Protein AF-A0A2G9TBA5-F1 (afdb_monomer_lite)

Structure (mmCIF, N/CA/C/O backbone):
data_AF-A0A2G9TBA5-F1
#
_entry.id   AF-A0A2G9TBA5-F1
#
loop_
_atom_site.group_PDB
_atom_site.id
_atom_site.type_symbol
_atom_site.label_atom_id
_atom_site.label_alt_id
_atom_site.label_comp_id
_atom_site.label_asym_id
_atom_site.label_entity_id
_atom_site.label_seq_id
_atom_site.pdbx_PDB_ins_code
_atom_site.Cartn_x
_atom_site.Cartn_y
_atom_site.Cartn_z
_atom_site.occupancy
_atom_site.B_iso_or_equiv
_atom_site.auth_seq_id
_atom_site.auth_comp_id
_atom_site.auth_asym_id
_atom_site.auth_atom_id
_atom_site.pdbx_PDB_model_num
ATOM 1 N N . ASN A 1 1 ? 23.547 8.632 -17.376 1.00 82.38 1 ASN A N 1
ATOM 2 C CA . ASN A 1 1 ? 22.272 9.369 -17.453 1.00 82.38 1 ASN A CA 1
ATOM 3 C C . ASN A 1 1 ? 21.241 8.523 -16.724 1.00 82.38 1 ASN A C 1
ATOM 5 O O . ASN A 1 1 ? 21.170 7.347 -17.055 1.00 82.38 1 ASN A O 1
ATOM 9 N N . CYS A 1 2 ? 20.573 9.047 -15.698 1.00 92.94 2 CYS A N 1
ATOM 10 C CA . CYS A 1 2 ? 19.565 8.328 -14.908 1.00 92.94 2 CYS A CA 1
ATOM 11 C C . CYS A 1 2 ? 18.272 9.146 -14.871 1.00 92.94 2 CYS A C 1
ATOM 13 O O . CYS A 1 2 ? 18.303 10.356 -15.103 1.00 92.94 2 CYS A O 1
ATOM 15 N N . THR A 1 3 ? 17.155 8.485 -14.606 1.00 94.56 3 THR A N 1
ATOM 16 C CA . THR A 1 3 ? 15.827 9.097 -14.567 1.00 94.56 3 THR A CA 1
ATOM 17 C C . THR A 1 3 ? 15.489 9.457 -13.128 1.00 94.56 3 THR A C 1
ATOM 19 O O . THR A 1 3 ? 15.663 8.637 -12.225 1.00 94.56 3 THR A O 1
ATOM 22 N N . ARG A 1 4 ? 15.032 10.691 -12.900 1.00 95.06 4 ARG A N 1
ATOM 23 C CA . ARG A 1 4 ? 14.634 11.148 -11.564 1.00 95.06 4 ARG A CA 1
ATOM 24 C C . ARG A 1 4 ? 13.330 10.476 -11.151 1.00 95.06 4 ARG A C 1
ATOM 26 O O . ARG A 1 4 ? 12.480 10.205 -11.996 1.00 95.06 4 ARG A O 1
ATOM 33 N N . ASP A 1 5 ? 13.135 10.312 -9.850 1.00 93.94 5 ASP A N 1
ATOM 34 C CA . ASP A 1 5 ? 11.956 9.643 -9.294 1.00 93.94 5 ASP A CA 1
ATOM 35 C C . ASP A 1 5 ? 10.642 10.271 -9.771 1.00 93.94 5 ASP A C 1
ATOM 37 O O . ASP A 1 5 ? 9.714 9.560 -10.139 1.00 93.94 5 ASP A O 1
ATOM 41 N N . THR A 1 6 ? 10.571 11.604 -9.855 1.00 94.12 6 THR A N 1
ATOM 42 C CA . THR A 1 6 ? 9.376 12.309 -10.347 1.00 94.12 6 THR A CA 1
ATOM 43 C C . THR A 1 6 ? 9.027 11.937 -11.784 1.00 94.12 6 THR A C 1
ATOM 45 O O . THR A 1 6 ? 7.854 11.776 -12.108 1.00 94.12 6 THR A O 1
ATOM 48 N N . ASP A 1 7 ? 10.046 11.776 -12.630 1.00 95.00 7 ASP A N 1
ATOM 49 C CA . ASP A 1 7 ? 9.872 11.440 -14.042 1.00 95.00 7 ASP A CA 1
ATOM 50 C C . ASP A 1 7 ? 9.482 9.952 -14.187 1.00 95.00 7 ASP A C 1
ATOM 52 O O . ASP A 1 7 ? 8.660 9.602 -15.031 1.00 95.00 7 ASP A O 1
ATOM 56 N N . ILE A 1 8 ? 9.998 9.078 -13.309 1.00 94.38 8 ILE A N 1
ATOM 57 C CA . ILE A 1 8 ? 9.599 7.662 -13.222 1.00 94.38 8 ILE A CA 1
ATOM 58 C C . ILE A 1 8 ? 8.133 7.519 -12.821 1.00 94.38 8 ILE A C 1
ATOM 60 O O . ILE A 1 8 ? 7.395 6.769 -13.459 1.00 94.38 8 ILE A O 1
ATOM 64 N N . ILE A 1 9 ? 7.703 8.229 -11.776 1.00 94.06 9 ILE A N 1
ATOM 65 C CA . ILE A 1 9 ? 6.321 8.167 -11.295 1.00 94.06 9 ILE A CA 1
ATOM 66 C C . ILE A 1 9 ? 5.353 8.669 -12.370 1.00 94.06 9 ILE A C 1
ATOM 68 O O . ILE A 1 9 ? 4.338 8.018 -12.616 1.00 94.06 9 ILE A O 1
ATOM 72 N N . ASP A 1 10 ? 5.676 9.771 -13.051 1.00 94.44 10 ASP A N 1
ATOM 73 C CA . ASP A 1 10 ? 4.849 10.284 -14.148 1.00 94.44 10 ASP A CA 1
ATOM 74 C C . ASP A 1 10 ? 4.743 9.270 -15.297 1.00 94.44 10 ASP A C 1
ATOM 76 O O . ASP A 1 10 ? 3.646 8.951 -15.765 1.00 94.44 10 ASP A O 1
ATOM 80 N N . GLN A 1 11 ? 5.866 8.665 -15.693 1.00 93.12 11 GLN A N 1
ATOM 81 C CA . GLN A 1 11 ? 5.870 7.648 -16.738 1.00 93.12 11 GLN A CA 1
ATOM 82 C C . GLN A 1 11 ? 5.054 6.410 -16.347 1.00 93.12 11 GLN A C 1
ATOM 84 O O . GLN A 1 11 ? 4.298 5.905 -17.177 1.00 93.12 11 GLN A O 1
ATOM 89 N N . LEU A 1 12 ? 5.166 5.931 -15.105 1.00 93.19 12 LEU A N 1
ATOM 90 C CA . LEU A 1 12 ? 4.389 4.790 -14.619 1.00 93.19 12 LEU A CA 1
ATOM 91 C C . LEU A 1 12 ? 2.889 5.093 -14.604 1.00 93.19 12 LEU A C 1
ATOM 93 O O . LEU A 1 12 ? 2.114 4.319 -15.160 1.00 93.19 12 LEU A O 1
ATOM 97 N N . LEU A 1 13 ? 2.480 6.208 -13.997 1.00 92.38 13 LEU A N 1
ATOM 98 C CA . LEU A 1 13 ? 1.068 6.493 -13.738 1.00 92.38 13 LEU A CA 1
ATOM 99 C C . LEU A 1 13 ? 0.328 7.040 -14.964 1.00 92.38 13 LEU A C 1
ATOM 101 O O . LEU A 1 13 ? -0.844 6.721 -15.147 1.00 92.38 13 LEU A O 1
ATOM 105 N N . ASN A 1 14 ? 1.002 7.822 -15.810 1.00 90.50 14 ASN A N 1
ATOM 106 C CA . ASN A 1 14 ? 0.381 8.496 -16.953 1.00 90.50 14 ASN A CA 1
ATOM 107 C C . ASN A 1 14 ? 0.859 7.946 -18.307 1.00 90.50 14 ASN A C 1
ATOM 109 O O . ASN A 1 14 ? 0.111 7.977 -19.282 1.00 90.50 14 ASN A O 1
ATOM 113 N N . GLY A 1 15 ? 2.084 7.418 -18.384 1.00 84.38 15 GLY A N 1
ATOM 114 C CA . GLY A 1 15 ? 2.709 6.986 -19.641 1.00 84.38 15 GLY A CA 1
ATOM 115 C C . GLY A 1 15 ? 2.464 5.526 -20.042 1.00 84.38 15 GLY A C 1
ATOM 116 O O . GLY A 1 15 ? 2.583 5.199 -21.222 1.00 84.38 15 GLY A O 1
ATOM 117 N N . THR A 1 16 ? 2.126 4.636 -19.101 1.00 82.06 16 THR A N 1
ATOM 118 C CA . THR A 1 16 ? 1.949 3.192 -19.381 1.00 82.06 16 THR A CA 1
ATOM 119 C C . THR A 1 16 ? 0.498 2.757 -19.607 1.00 82.06 16 THR A C 1
ATOM 121 O O . THR A 1 16 ? 0.260 1.615 -20.000 1.00 82.06 16 THR A O 1
ATOM 124 N N . GLY A 1 17 ? -0.477 3.641 -19.361 1.00 85.25 17 GLY A N 1
ATOM 125 C CA . GLY A 1 17 ? -1.897 3.274 -19.314 1.00 85.25 17 GLY A CA 1
ATOM 126 C C . GLY A 1 17 ? -2.308 2.570 -18.014 1.00 85.25 17 GLY A C 1
ATOM 127 O O . GLY A 1 17 ? -3.333 1.885 -17.989 1.00 85.25 17 GLY A O 1
ATOM 128 N N . TYR A 1 18 ? -1.513 2.720 -16.947 1.00 92.06 18 TYR A N 1
ATOM 129 C CA . TYR A 1 18 ? -1.828 2.205 -15.618 1.00 92.06 18 TYR A CA 1
ATOM 130 C C . TYR A 1 18 ? -3.216 2.666 -15.154 1.00 92.06 18 TYR A C 1
ATOM 132 O O . TYR A 1 18 ? -3.538 3.855 -15.158 1.00 92.06 18 TYR A O 1
ATOM 140 N N . ASN A 1 19 ? -4.047 1.713 -14.729 1.00 90.44 19 ASN A N 1
ATOM 141 C CA . ASN A 1 19 ? -5.379 1.990 -14.209 1.00 90.44 19 ASN A CA 1
ATOM 142 C C . ASN A 1 19 ? -5.464 1.566 -12.744 1.00 90.44 19 ASN A C 1
ATOM 144 O O . ASN A 1 19 ? -5.652 0.392 -12.443 1.00 90.44 19 ASN A O 1
ATOM 148 N N . LYS A 1 20 ? -5.427 2.553 -11.848 1.00 89.44 20 LYS A N 1
ATOM 149 C CA . LYS A 1 20 ? -5.527 2.358 -10.393 1.00 89.44 20 LYS A CA 1
ATOM 150 C C . LYS A 1 20 ? -6.831 1.708 -9.907 1.00 89.44 20 LYS A C 1
ATOM 152 O O . LYS A 1 20 ? -6.917 1.339 -8.745 1.00 89.44 20 LYS A O 1
ATOM 157 N N . PHE A 1 21 ? -7.857 1.622 -10.756 1.00 90.88 21 PHE A N 1
ATOM 158 C CA . PHE A 1 21 ? -9.137 0.984 -10.433 1.00 90.88 21 PHE A CA 1
ATOM 159 C C . PHE A 1 21 ? -9.233 -0.458 -10.941 1.00 90.88 21 PHE A C 1
ATOM 161 O O 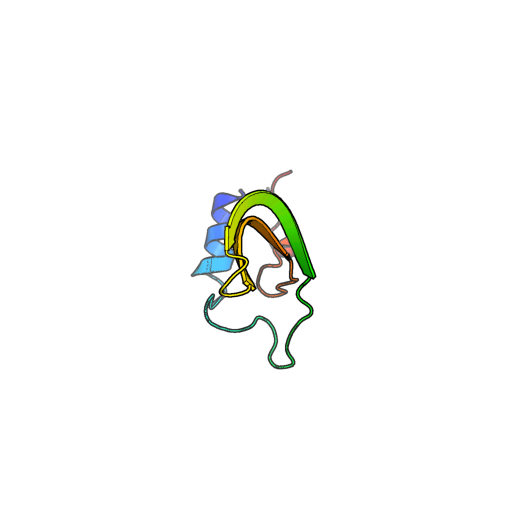. PHE A 1 21 ? -10.255 -1.111 -10.732 1.00 90.88 21 PHE A O 1
ATOM 168 N N . ARG A 1 22 ? -8.204 -0.956 -11.637 1.00 90.38 22 ARG A N 1
ATOM 169 C CA . ARG A 1 22 ? -8.129 -2.346 -12.086 1.00 90.38 22 ARG A CA 1
ATOM 170 C C . ARG A 1 22 ? -7.215 -3.122 -11.146 1.00 90.38 22 ARG A C 1
ATOM 172 O O . ARG A 1 22 ? -6.162 -2.629 -10.757 1.00 90.38 22 ARG A O 1
ATOM 179 N N . ILE A 1 23 ? -7.606 -4.352 -10.822 1.00 90.62 23 ILE A N 1
ATOM 180 C CA . ILE A 1 23 ? -6.713 -5.276 -10.125 1.00 90.62 23 ILE A CA 1
ATOM 181 C C . ILE A 1 23 ? -5.460 -5.534 -10.981 1.00 90.62 23 ILE A C 1
ATOM 183 O O . ILE A 1 23 ? -5.584 -5.671 -12.202 1.00 90.62 23 ILE A O 1
ATOM 187 N N . PRO A 1 24 ? -4.258 -5.612 -10.388 1.00 90.00 24 PRO A N 1
ATOM 188 C CA . PRO A 1 24 ? -3.037 -5.715 -11.191 1.00 90.00 24 PRO A CA 1
ATOM 189 C C . PRO A 1 24 ? -2.897 -6.990 -12.031 1.00 90.00 24 PRO A C 1
ATOM 191 O O . PRO A 1 24 ? -2.116 -7.005 -12.981 1.00 90.00 24 PRO A O 1
ATOM 194 N N . GLN A 1 25 ? -3.634 -8.057 -11.705 1.00 88.19 25 GLN A N 1
ATOM 195 C CA . GLN A 1 25 ? -3.673 -9.309 -12.467 1.00 88.19 25 GLN A CA 1
ATOM 196 C C . GLN A 1 25 ? -5.097 -9.874 -12.483 1.00 88.19 25 GLN A C 1
ATOM 198 O O . GLN A 1 25 ? -5.788 -9.820 -11.467 1.00 88.19 25 GLN A O 1
ATOM 203 N N . ASP A 1 26 ? -5.524 -10.438 -13.616 1.00 88.12 26 ASP A N 1
ATOM 204 C CA . ASP A 1 26 ? -6.898 -10.936 -13.801 1.00 88.12 26 ASP A CA 1
ATOM 205 C C . ASP A 1 26 ? -7.212 -12.169 -12.931 1.00 88.12 26 ASP A C 1
ATOM 207 O O . ASP A 1 26 ? -8.356 -12.367 -12.529 1.00 88.12 26 ASP A O 1
ATOM 211 N N . GLU A 1 27 ? -6.197 -12.968 -12.590 1.00 90.94 27 GLU A N 1
ATOM 212 C CA . GLU A 1 27 ? -6.322 -14.148 -11.717 1.00 90.94 27 GLU A CA 1
ATOM 213 C C . GLU A 1 27 ? -6.316 -13.794 -10.216 1.00 90.94 27 GLU A C 1
ATOM 215 O O . GLU A 1 27 ? -6.478 -14.666 -9.363 1.00 90.94 27 GLU A O 1
ATOM 220 N N . GLY A 1 28 ? -6.164 -12.508 -9.882 1.00 89.75 28 GLY A N 1
ATOM 221 C CA . GLY A 1 28 ? -6.036 -12.022 -8.511 1.00 89.75 28 GLY A CA 1
ATOM 222 C C . GLY A 1 28 ? -4.588 -11.962 -8.022 1.00 89.75 28 GLY A C 1
ATOM 223 O O . GLY A 1 28 ? -3.632 -12.187 -8.762 1.00 89.75 28 GLY A O 1
ATOM 224 N N . MET A 1 29 ? -4.416 -11.585 -6.755 1.00 92.88 29 MET A N 1
ATOM 225 C CA . MET A 1 29 ? -3.104 -11.424 -6.130 1.00 92.88 29 MET A CA 1
ATOM 226 C C . MET A 1 29 ? -3.151 -11.695 -4.634 1.00 92.88 29 MET A C 1
ATOM 228 O O . MET A 1 29 ? -4.184 -11.518 -3.988 1.00 92.88 29 MET A O 1
ATOM 232 N N . THR A 1 30 ? -2.003 -12.061 -4.073 1.00 95.25 30 THR A N 1
ATOM 233 C CA . THR A 1 30 ? -1.839 -12.168 -2.625 1.00 95.25 30 THR A CA 1
ATOM 234 C C . THR A 1 30 ? -1.679 -10.783 -2.015 1.00 95.25 30 THR A C 1
ATOM 236 O O . THR A 1 30 ? -0.742 -10.054 -2.350 1.00 95.25 30 THR A O 1
ATOM 239 N N . VAL A 1 31 ? -2.567 -10.459 -1.078 1.00 96.12 31 VAL A N 1
ATOM 240 C CA . VAL A 1 31 ? -2.474 -9.270 -0.230 1.00 96.12 31 VAL A CA 1
ATOM 241 C C . VAL A 1 31 ? -2.054 -9.708 1.168 1.00 96.12 31 VAL A C 1
ATOM 243 O O . VAL A 1 31 ? -2.674 -10.584 1.769 1.00 96.12 31 VAL A O 1
ATOM 246 N N . TYR A 1 32 ? -0.989 -9.104 1.680 1.00 97.62 32 TYR A N 1
ATOM 247 C CA . TYR A 1 32 ? -0.562 -9.245 3.065 1.00 97.62 32 TYR A CA 1
ATOM 248 C C . TYR A 1 32 ? -1.178 -8.112 3.874 1.00 97.62 32 TYR A C 1
ATOM 250 O O . TYR A 1 32 ? -0.988 -6.947 3.527 1.00 97.62 32 TYR A O 1
ATOM 258 N N . VAL A 1 33 ? -1.900 -8.462 4.936 1.00 97.81 33 VAL A N 1
ATOM 259 C CA . VAL A 1 33 ? -2.546 -7.505 5.835 1.00 97.81 33 VAL A CA 1
ATOM 260 C C . VAL A 1 33 ? -1.957 -7.676 7.227 1.00 97.81 33 VAL A C 1
ATOM 262 O O . VAL A 1 33 ? -1.931 -8.781 7.767 1.00 97.81 33 VAL A O 1
ATOM 265 N N . GLU A 1 34 ? -1.486 -6.576 7.796 1.00 98.00 34 GLU A N 1
ATOM 266 C CA . GLU A 1 34 ? -0.966 -6.496 9.155 1.00 98.00 34 GLU A CA 1
ATOM 267 C C . GLU A 1 34 ? -1.787 -5.473 9.938 1.00 98.00 34 GLU A C 1
ATOM 269 O O . GLU A 1 34 ? -2.030 -4.366 9.460 1.00 98.00 34 GLU A O 1
ATOM 274 N N . ILE A 1 35 ? -2.232 -5.857 11.135 1.00 96.56 35 ILE A N 1
ATOM 275 C CA . ILE A 1 35 ? -3.061 -5.016 11.999 1.00 96.56 35 ILE A CA 1
ATOM 276 C C . ILE A 1 35 ? -2.297 -4.756 13.292 1.00 96.56 35 ILE A C 1
ATOM 278 O O . ILE A 1 35 ? -1.962 -5.691 14.021 1.00 96.56 35 ILE A O 1
ATOM 282 N N . TRP A 1 36 ? -2.077 -3.481 13.596 1.00 96.94 36 TRP A N 1
ATOM 283 C CA . TRP A 1 36 ? -1.564 -3.028 14.883 1.00 96.94 36 TRP A CA 1
ATOM 284 C C . TRP A 1 36 ? -2.680 -2.371 15.672 1.00 96.94 36 TRP A C 1
ATOM 286 O O . TRP A 1 36 ? -3.246 -1.370 15.237 1.00 96.94 36 TRP A O 1
ATOM 296 N N . ILE A 1 37 ? -2.970 -2.917 16.849 1.00 95.75 37 ILE A N 1
ATOM 297 C CA . ILE A 1 37 ? -3.925 -2.320 17.781 1.00 95.75 37 ILE A CA 1
ATOM 298 C C . ILE A 1 37 ? -3.174 -1.303 18.631 1.00 95.75 37 ILE A C 1
ATOM 300 O O . ILE A 1 37 ? -2.214 -1.655 19.317 1.00 95.75 37 ILE A O 1
ATOM 304 N N . GLN A 1 38 ? -3.605 -0.047 18.581 1.00 96.38 38 GLN A N 1
ATOM 305 C CA . GLN A 1 38 ? -3.053 1.004 19.431 1.00 96.38 38 GLN A CA 1
ATOM 306 C C . GLN A 1 38 ? -3.756 1.033 20.782 1.00 96.38 38 GLN A C 1
ATOM 308 O O . GLN A 1 38 ? -3.102 1.059 21.823 1.00 96.38 38 GLN A O 1
ATOM 313 N N . ALA A 1 39 ? -5.089 1.030 20.753 1.00 95.69 39 ALA A N 1
ATOM 314 C CA . ALA A 1 39 ? -5.929 1.090 21.934 1.00 95.69 39 ALA A CA 1
ATOM 315 C C . ALA A 1 39 ? -7.308 0.483 21.658 1.00 95.69 39 ALA A C 1
ATOM 317 O O . ALA A 1 39 ? -7.804 0.516 20.533 1.00 95.69 39 ALA A O 1
ATOM 318 N N . ILE A 1 40 ? -7.930 -0.025 22.719 1.00 92.44 40 ILE A N 1
ATOM 319 C CA . ILE A 1 40 ? -9.365 -0.309 22.771 1.00 92.44 40 ILE A CA 1
ATOM 320 C C . ILE A 1 40 ? -9.977 0.838 23.572 1.00 92.44 40 ILE A C 1
ATOM 322 O O . ILE A 1 40 ? -9.585 1.057 24.720 1.00 92.44 40 ILE A O 1
ATOM 326 N N . THR A 1 41 ? -10.862 1.612 22.954 1.00 92.69 41 THR A N 1
ATOM 327 C CA . THR A 1 41 ? -11.354 2.887 23.498 1.00 92.69 41 THR A CA 1
ATOM 328 C C . THR A 1 41 ? -12.627 2.719 24.320 1.00 92.69 41 THR A C 1
ATOM 330 O O . THR A 1 41 ? -12.813 3.428 25.308 1.00 92.69 41 THR A O 1
ATOM 333 N N . SER A 1 42 ? -13.484 1.769 23.949 1.00 92.06 42 SER A N 1
ATOM 334 C CA . SER A 1 42 ? -14.741 1.475 24.638 1.00 92.06 42 SER A CA 1
ATOM 335 C C . SER A 1 42 ? -15.099 -0.001 24.497 1.00 92.06 42 SER A C 1
ATOM 337 O O . SER A 1 42 ? -14.763 -0.627 23.491 1.00 92.06 42 SER A O 1
ATOM 339 N N . ILE A 1 43 ? -15.780 -0.543 25.507 1.00 91.94 43 ILE A N 1
ATOM 340 C CA . ILE A 1 43 ? -16.341 -1.897 25.517 1.00 91.94 43 ILE A CA 1
ATOM 341 C C . ILE A 1 43 ? -17.773 -1.791 26.050 1.00 91.94 43 ILE A C 1
ATOM 343 O O . ILE A 1 43 ? -17.979 -1.316 27.168 1.00 91.94 43 ILE A O 1
ATOM 347 N N . ASP A 1 44 ? -18.746 -2.243 25.265 1.00 92.62 44 ASP A N 1
ATOM 348 C CA . ASP A 1 44 ? -20.134 -2.424 25.685 1.00 92.62 44 ASP A CA 1
ATOM 349 C C . ASP A 1 44 ? -20.399 -3.918 25.900 1.00 92.62 44 ASP A C 1
ATOM 351 O O . ASP A 1 44 ? -20.504 -4.704 24.958 1.00 92.62 44 ASP A O 1
ATOM 355 N N . GLU A 1 45 ? -20.496 -4.330 27.162 1.00 90.62 45 GLU A N 1
ATOM 356 C CA . GLU A 1 45 ? -20.737 -5.730 27.527 1.00 90.62 45 GLU A CA 1
ATOM 357 C C . GLU A 1 45 ? -22.186 -6.179 27.276 1.00 90.62 45 GLU A C 1
ATOM 359 O O . GLU A 1 45 ? -22.438 -7.375 27.117 1.00 90.62 45 GLU A O 1
ATOM 364 N N . LEU A 1 46 ? -23.153 -5.253 27.240 1.00 94.06 46 LEU A N 1
ATOM 365 C CA . LEU A 1 46 ? -24.555 -5.596 26.990 1.00 94.06 46 LEU A CA 1
ATOM 366 C C . LEU A 1 46 ? -24.761 -5.971 25.523 1.00 94.06 46 LEU A C 1
ATOM 368 O O . LEU A 1 46 ? -25.512 -6.907 25.235 1.00 94.06 46 LEU A O 1
ATOM 372 N N . THR A 1 47 ? -24.094 -5.267 24.606 1.00 94.44 47 THR A N 1
ATOM 373 C CA . THR A 1 47 ? -24.160 -5.552 23.164 1.00 94.44 47 THR A CA 1
ATOM 374 C C . THR A 1 47 ? -23.015 -6.435 22.662 1.00 94.44 47 THR A C 1
ATOM 376 O O . THR A 1 47 ? -23.164 -7.070 21.621 1.00 94.44 47 THR A O 1
ATOM 379 N N . ASN A 1 48 ? -21.948 -6.601 23.453 1.00 90.12 48 ASN A N 1
ATOM 380 C CA . ASN A 1 48 ? -20.683 -7.253 23.083 1.00 90.12 48 ASN A CA 1
ATOM 381 C C . ASN A 1 48 ? -19.928 -6.521 21.961 1.0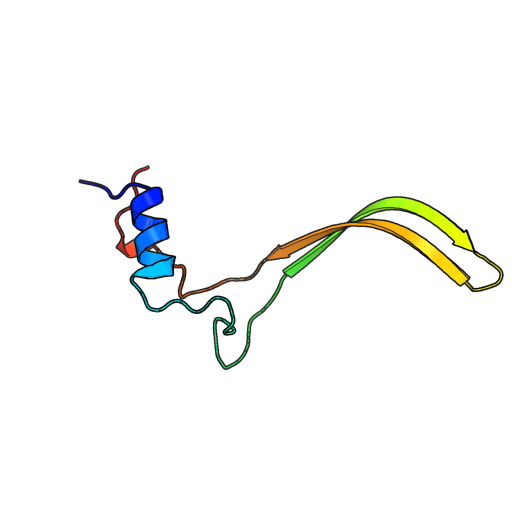0 90.12 48 ASN A C 1
ATOM 383 O O . ASN A 1 48 ? -19.297 -7.159 21.116 1.00 90.12 48 ASN A O 1
ATOM 387 N N . ASP A 1 49 ? -19.969 -5.189 21.980 1.00 94.81 49 ASP A N 1
ATOM 388 C CA . ASP A 1 49 ? -19.278 -4.334 21.016 1.00 94.81 49 ASP A CA 1
ATOM 389 C C . ASP A 1 49 ? -18.035 -3.683 21.631 1.00 94.81 49 ASP A C 1
ATOM 391 O O . A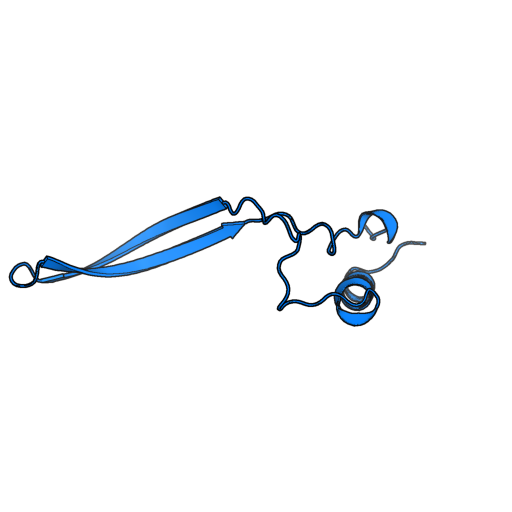SP A 1 49 ? -17.959 -3.436 22.836 1.00 94.81 49 ASP A O 1
ATOM 395 N N . PHE A 1 50 ? -17.049 -3.372 20.793 1.00 93.19 50 PHE A N 1
ATOM 396 C CA . PHE A 1 50 ? -15.876 -2.609 21.202 1.00 93.19 50 PHE A CA 1
ATOM 397 C C . PHE A 1 50 ? -15.449 -1.629 20.109 1.00 93.19 50 PHE A C 1
ATOM 399 O O . PHE A 1 50 ? -15.571 -1.899 18.914 1.00 93.19 50 PHE A O 1
ATOM 406 N N . GLU A 1 51 ? -14.910 -0.493 20.535 1.00 95.00 51 GLU A N 1
ATOM 407 C CA . GLU A 1 51 ? -14.292 0.502 19.660 1.00 95.00 51 GLU A CA 1
ATOM 408 C C . GLU A 1 51 ? -12.764 0.412 19.788 1.00 95.00 51 GLU A C 1
ATOM 410 O O . GLU A 1 51 ? -12.237 0.190 20.883 1.00 95.00 51 GLU A O 1
ATOM 415 N N . MET A 1 52 ? -12.037 0.547 18.672 1.00 95.62 52 MET A N 1
ATOM 416 C CA . MET A 1 52 ? -10.572 0.454 18.656 1.00 95.62 52 MET A CA 1
ATOM 417 C C . MET A 1 52 ? -9.929 1.459 17.714 1.00 95.62 52 MET A C 1
ATOM 419 O O . MET A 1 52 ? -10.428 1.708 16.616 1.00 95.62 52 MET A O 1
ATOM 423 N N . ASP A 1 53 ? -8.729 1.877 18.101 1.00 96.88 53 ASP A N 1
ATOM 424 C CA . ASP A 1 53 ? -7.793 2.591 17.246 1.00 96.88 53 ASP A CA 1
ATOM 425 C C . ASP A 1 53 ? -6.779 1.594 16.676 1.00 96.88 53 ASP A C 1
ATOM 427 O O . ASP A 1 53 ? -6.038 0.938 17.423 1.00 96.88 53 ASP A O 1
ATOM 431 N N . ILE A 1 54 ? -6.749 1.460 15.348 1.00 96.12 54 ILE A N 1
ATOM 432 C CA . ILE A 1 54 ? -5.881 0.505 14.651 1.00 96.12 54 ILE A CA 1
ATOM 433 C C . ILE A 1 54 ? -5.103 1.147 13.505 1.00 96.12 54 ILE A C 1
ATOM 435 O O . ILE A 1 54 ? -5.604 2.026 12.802 1.00 96.12 54 ILE A O 1
ATOM 439 N N . TYR A 1 55 ? -3.904 0.620 13.259 1.00 97.38 55 TYR A N 1
ATOM 440 C CA . TYR A 1 55 ? -3.223 0.763 11.978 1.00 97.38 55 TYR A CA 1
ATOM 441 C C . TYR A 1 55 ? -3.375 -0.517 11.173 1.00 97.38 55 TYR A C 1
ATOM 443 O O . TYR A 1 55 ? -3.079 -1.606 11.665 1.00 97.38 55 TYR A O 1
ATOM 451 N N . ILE A 1 56 ? -3.795 -0.364 9.921 1.00 97.31 56 ILE A N 1
ATOM 452 C CA . ILE A 1 56 ? -3.835 -1.446 8.944 1.00 97.31 56 ILE A CA 1
ATOM 453 C C . ILE A 1 56 ? -2.749 -1.163 7.912 1.00 97.31 56 ILE A C 1
ATOM 455 O O . ILE A 1 56 ? -2.760 -0.119 7.260 1.00 97.31 56 ILE A O 1
ATOM 459 N N . THR A 1 57 ? -1.819 -2.098 7.768 1.00 97.69 57 THR A N 1
ATOM 460 C CA . THR A 1 57 ? -0.821 -2.089 6.703 1.00 97.69 57 THR A CA 1
ATOM 461 C C . THR A 1 57 ? -1.195 -3.153 5.691 1.00 97.69 57 THR A C 1
ATOM 463 O O . THR A 1 57 ? -1.293 -4.333 6.023 1.00 97.69 57 THR A O 1
ATOM 466 N N . GLU A 1 58 ? -1.356 -2.742 4.440 1.00 96.69 58 GLU A N 1
ATOM 467 C CA . GLU A 1 58 ? -1.634 -3.640 3.326 1.00 96.69 58 GLU A CA 1
ATOM 468 C C . GLU A 1 58 ? -0.458 -3.634 2.354 1.00 96.69 58 GLU A C 1
ATOM 470 O O . GLU A 1 58 ? 0.101 -2.585 2.025 1.00 96.69 58 GLU A O 1
ATOM 475 N N . LYS A 1 59 ? -0.066 -4.818 1.888 1.00 96.25 59 LYS A N 1
ATOM 476 C CA . LYS A 1 59 ? 1.026 -4.981 0.933 1.00 96.25 59 LYS A CA 1
ATOM 477 C C . LYS A 1 59 ? 0.657 -5.995 -0.132 1.00 96.25 59 LYS A C 1
ATOM 479 O O . LYS A 1 59 ? 0.339 -7.142 0.168 1.00 96.25 59 LYS A O 1
ATOM 484 N N . TRP A 1 60 ? 0.814 -5.597 -1.383 1.00 95.06 60 TRP A N 1
ATOM 485 C CA . TRP A 1 60 ? 0.703 -6.475 -2.538 1.00 95.06 60 TRP A CA 1
ATOM 486 C C . TRP A 1 60 ? 1.766 -6.123 -3.578 1.00 95.06 60 TRP A C 1
ATOM 488 O O . TRP A 1 60 ? 2.415 -5.077 -3.498 1.00 95.06 60 TRP A O 1
ATOM 498 N N . LEU A 1 61 ? 1.977 -7.024 -4.537 1.00 94.81 61 LEU A N 1
ATOM 499 C CA . LEU A 1 61 ? 2.877 -6.799 -5.663 1.00 94.81 61 LEU A CA 1
ATOM 500 C C . LEU A 1 61 ? 2.065 -6.399 -6.894 1.00 94.81 61 LEU A C 1
ATOM 502 O O . LEU A 1 61 ? 1.228 -7.171 -7.355 1.00 94.81 61 LEU A O 1
ATOM 506 N N . ASP A 1 62 ? 2.365 -5.233 -7.454 1.00 94.00 62 ASP A N 1
ATOM 507 C CA . ASP A 1 62 ? 1.794 -4.762 -8.714 1.00 94.00 62 ASP A CA 1
ATOM 508 C C . ASP A 1 62 ? 2.871 -4.756 -9.818 1.00 94.00 62 ASP A C 1
ATOM 510 O O . ASP A 1 62 ? 3.742 -3.878 -9.826 1.00 94.00 62 ASP A O 1
ATOM 514 N N . PRO A 1 63 ? 2.845 -5.715 -10.764 1.00 92.00 63 PRO A N 1
ATOM 515 C CA . PRO A 1 63 ? 3.820 -5.769 -11.853 1.00 92.00 63 PRO A CA 1
ATOM 516 C C . PRO A 1 63 ? 3.784 -4.556 -12.793 1.00 92.00 63 PRO A C 1
ATOM 518 O O . PRO A 1 63 ? 4.797 -4.258 -13.433 1.00 92.00 63 PRO A O 1
ATOM 521 N N . ALA A 1 64 ? 2.649 -3.854 -12.897 1.00 91.19 64 ALA A N 1
ATOM 522 C CA . ALA A 1 64 ? 2.514 -2.686 -13.765 1.00 91.19 64 ALA A CA 1
ATOM 523 C C . ALA A 1 64 ? 3.318 -1.488 -13.241 1.00 91.19 64 ALA A C 1
ATOM 525 O O . ALA A 1 64 ? 3.749 -0.648 -14.030 1.00 91.19 64 ALA A O 1
ATOM 526 N N . LEU A 1 65 ? 3.598 -1.455 -11.935 1.00 92.81 65 LEU A N 1
ATOM 527 C CA . LEU A 1 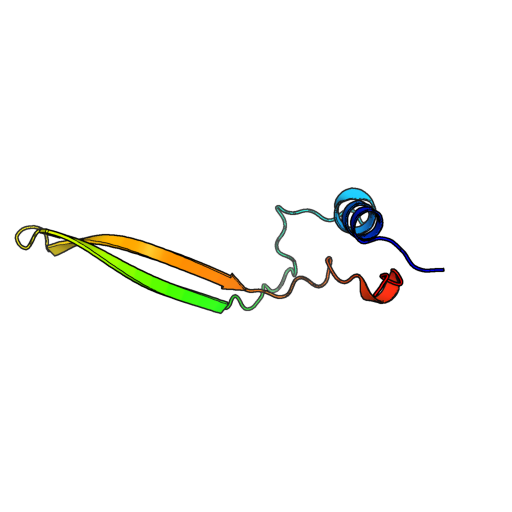65 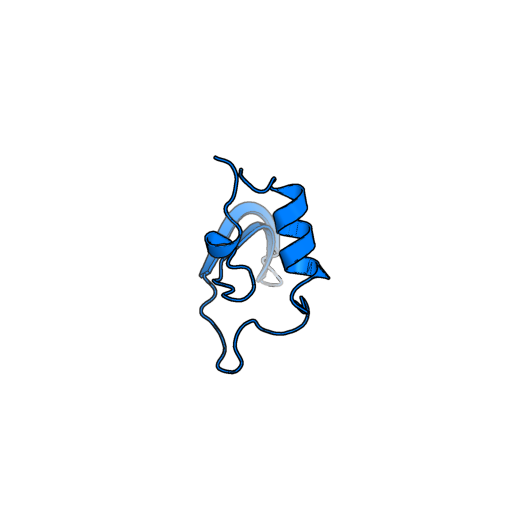? 4.413 -0.427 -11.289 1.00 92.81 65 LEU A CA 1
ATOM 528 C C . LEU A 1 65 ? 5.926 -0.731 -11.313 1.00 92.81 65 LEU A C 1
ATOM 530 O O . LEU A 1 65 ? 6.708 -0.001 -10.707 1.00 92.81 65 LEU A O 1
ATOM 534 N N . ASN A 1 66 ? 6.378 -1.780 -12.015 1.00 92.31 66 ASN A N 1
ATOM 535 C CA . ASN A 1 66 ? 7.807 -2.093 -12.126 1.00 92.31 66 ASN A CA 1
ATOM 536 C C . ASN A 1 66 ? 8.570 -1.046 -12.970 1.00 92.31 66 ASN A C 1
ATOM 538 O O . ASN A 1 66 ? 8.356 -0.925 -14.182 1.00 92.31 66 ASN A O 1
ATOM 542 N N . PHE A 1 67 ? 9.533 -0.368 -12.334 1.00 92.75 67 PHE A N 1
ATOM 543 C CA . PHE A 1 67 ? 10.369 0.689 -12.910 1.00 92.75 67 PHE A CA 1
ATOM 544 C C . PHE A 1 67 ? 11.842 0.312 -13.148 1.00 92.75 67 PHE A C 1
ATOM 546 O O . PHE A 1 67 ? 12.624 1.181 -13.526 1.00 92.75 67 PHE A O 1
ATOM 553 N N . GLU A 1 68 ? 12.260 -0.948 -12.985 1.00 90.19 68 GLU A N 1
ATOM 554 C CA . GLU A 1 68 ? 13.674 -1.355 -13.154 1.00 90.19 68 GLU A CA 1
ATOM 555 C C . GLU A 1 68 ? 14.247 -0.965 -14.530 1.00 90.19 68 GLU A C 1
ATOM 557 O O . GLU A 1 68 ? 15.395 -0.545 -14.671 1.00 90.19 68 GLU A O 1
ATOM 562 N N . ARG A 1 69 ? 13.393 -1.029 -15.551 1.00 90.00 69 ARG A N 1
ATOM 563 C CA . ARG A 1 69 ? 13.671 -0.665 -16.949 1.00 90.00 69 ARG A CA 1
ATOM 564 C C . ARG A 1 69 ? 13.728 0.848 -17.212 1.00 90.00 69 ARG A C 1
ATOM 566 O O . ARG A 1 69 ? 14.074 1.246 -18.320 1.00 90.00 69 ARG A O 1
ATOM 573 N N . LEU A 1 70 ? 13.422 1.686 -16.219 1.00 91.00 70 LEU A N 1
ATOM 574 C CA . LEU A 1 70 ? 13.416 3.151 -16.332 1.00 91.00 70 LEU A CA 1
ATOM 575 C C . LEU A 1 70 ? 14.720 3.809 -15.854 1.00 91.00 70 LEU A C 1
ATOM 577 O O . LEU A 1 70 ? 14.819 5.031 -15.863 1.00 91.00 70 LEU A O 1
ATOM 581 N N . SER A 1 71 ? 15.745 3.027 -15.497 1.00 93.25 71 SER A N 1
ATOM 582 C CA . SER A 1 71 ? 17.066 3.528 -15.068 1.00 93.25 71 SER A CA 1
ATOM 583 C C . SER A 1 71 ? 16.998 4.590 -13.950 1.00 93.25 71 SER A C 1
ATOM 585 O O . SER A 1 71 ? 17.491 5.705 -14.154 1.00 93.25 71 SER A O 1
ATOM 587 N N . PRO A 1 72 ? 16.393 4.277 -12.785 1.00 91.38 72 PRO A N 1
ATOM 588 C CA . PRO A 1 72 ? 16.302 5.206 -11.657 1.00 91.38 72 PRO A CA 1
ATOM 589 C C . PRO A 1 72 ? 17.675 5.709 -11.214 1.00 91.38 72 PRO A C 1
ATOM 591 O O . PRO A 1 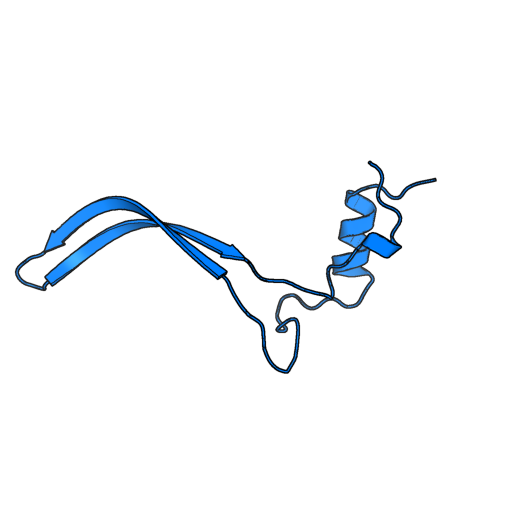72 ? 18.665 4.970 -11.218 1.00 91.38 72 PRO A O 1
ATOM 594 N N . CYS A 1 73 ? 17.732 6.979 -10.821 1.00 91.50 73 CYS A N 1
ATOM 595 C CA . CYS A 1 73 ? 18.865 7.497 -10.066 1.00 91.50 73 CYS A CA 1
ATOM 596 C C . CYS A 1 73 ? 18.955 6.778 -8.704 1.00 91.50 73 CYS A C 1
ATOM 598 O O . CYS A 1 73 ? 17.941 6.355 -8.156 1.00 91.50 73 CYS A O 1
ATOM 600 N N . LYS A 1 74 ? 20.176 6.586 -8.193 1.00 79.62 74 LYS A N 1
ATOM 601 C CA . LYS A 1 74 ? 20.423 6.007 -6.864 1.00 79.62 74 LYS A CA 1
ATOM 602 C C . LYS A 1 74 ? 20.599 7.093 -5.819 1.00 79.62 74 LYS A C 1
ATOM 604 O O . LYS A 1 74 ? 21.147 8.154 -6.198 1.00 79.62 74 LYS A O 1
#

InterPro domains:
  IPR006202 Neurotransmitter-gated ion-channel ligand-binding domain [PF02931] (6-69)
  IPR036734 Neurotransmitter-gated ion-channel ligand-binding domain superfamily [G3DSA:2.70.170.10] (1-73)
  IPR036734 Neurotransmitter-gated ion-channel ligand-binding domain superfamily [SSF63712] (5-69)

pLDDT: mean 92.72, std 3.66, range [79.62, 98.0]

Secondary structure (DSSP, 8-state):
--B-HHHHHHIIIIIS---TTS-SSTT----EEEEEEEEEEEEETTTTEEEEEEEEEEE---GGG--GGG-B--

Radius of gyration: 19.74 Å; chains: 1; bounding box: 47×26×47 Å

Organism: Teladorsagia circumcincta (NCBI:txid45464)

Foldseek 3Di:
DADEPVRLVCCLCPVQPDDPPDALDPVHWDKDKDKDWPDWDDADPVVRDTDTDIDIDIDTDRPSSDCPVRRHDD

Sequence (74 aa):
NCTRDTDIIDQLLNGTGYNKFRIPQDEGMTVYVEIWIQAITSIDELTNDFEMDIYITEKWLDPALNFERLSPCK